Protein AF-B7P758-F1 (afdb_monomer_lite)

Secondary structure (DSSP, 8-state):
--TT-PPPHHHHHHHHHHHHHHHHHTT--TT-EEEE---SSHHHHHHHHHHHHHTPEEEE--TT---

InterPro domains:
  IPR000873 AMP-dependent synthetase/ligase domain [PF00501] (3-66)
  IPR050237 ATP-dependent AMP-binding enzyme [PTHR43767] (1-65)

Sequence (67 aa):
VDDSHAFTRAECLTQMQRYAAGFQAHGIQPGDHLCVYLENSMENYFATFGCVFAGAVIVLAKTSLTE

Organism: Ixodes scapularis (NCBI:txid6945)

Foldseek 3Di:
DPPPDDDDPVRLVVLLCVLLVVCVVVVDAAAAEDEQQDAPDSVSVSNVSNCVVNNYHYDYDYNPDDD

Radius of gyration: 12.5 Å; chains: 1; bounding box: 29×32×30 Å

Structure (mmCIF, N/CA/C/O backbone):
data_AF-B7P758-F1
#
_entry.id   AF-B7P758-F1
#
loop_
_atom_site.group_PDB
_atom_site.id
_atom_site.type_symbol
_atom_site.label_atom_id
_atom_site.label_alt_id
_atom_site.label_comp_id
_atom_site.label_asym_id
_atom_site.label_entity_id
_atom_site.label_seq_id
_atom_site.pdbx_PDB_ins_code
_atom_site.Cartn_x
_atom_site.Cartn_y
_atom_site.Cartn_z
_atom_site.occupancy
_atom_site.B_iso_or_equiv
_atom_site.auth_seq_id
_atom_site.auth_comp_id
_atom_site.auth_asym_id
_atom_site.auth_atom_id
_atom_site.pdbx_PDB_model_num
ATOM 1 N N . VAL A 1 1 ? 8.188 -11.088 -12.346 1.00 51.91 1 VAL A N 1
ATOM 2 C CA . VAL A 1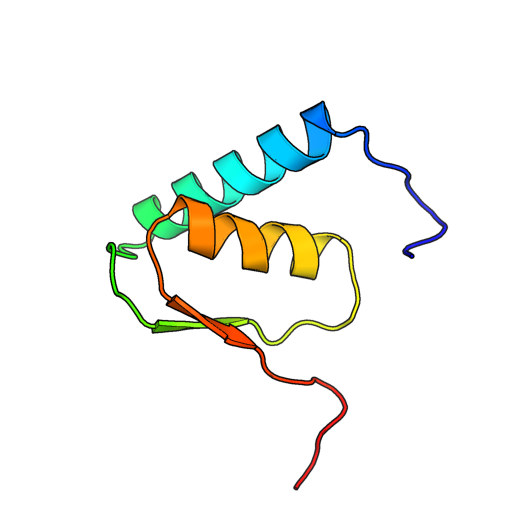 1 ? 8.747 -9.724 -12.248 1.00 51.91 1 VAL A CA 1
ATOM 3 C C . VAL A 1 1 ? 8.272 -9.035 -13.501 1.00 51.91 1 VAL A C 1
ATOM 5 O O . VAL A 1 1 ? 8.323 -9.674 -14.541 1.00 51.91 1 VAL A O 1
ATOM 8 N N . ASP A 1 2 ? 7.667 -7.858 -13.389 1.00 58.62 2 ASP A N 1
ATOM 9 C CA . ASP A 1 2 ? 7.278 -7.102 -14.578 1.00 58.62 2 ASP A CA 1
ATOM 10 C C . ASP A 1 2 ? 8.572 -6.724 -15.316 1.00 58.62 2 ASP A C 1
ATOM 12 O O . ASP A 1 2 ? 9.374 -5.943 -14.806 1.00 58.62 2 ASP A O 1
ATOM 16 N N . ASP A 1 3 ? 8.850 -7.383 -16.443 1.00 62.97 3 ASP A N 1
ATOM 17 C CA . ASP A 1 3 ? 10.143 -7.304 -17.141 1.00 62.97 3 ASP A CA 1
ATOM 18 C C . ASP A 1 3 ? 10.367 -5.940 -17.823 1.00 62.97 3 ASP A C 1
ATOM 20 O O . ASP A 1 3 ? 11.435 -5.681 -18.379 1.00 62.97 3 ASP A O 1
ATOM 24 N N . SER A 1 4 ? 9.373 -5.048 -17.777 1.00 69.12 4 SER A N 1
ATOM 25 C CA . SER A 1 4 ? 9.383 -3.768 -18.485 1.00 69.12 4 SER A CA 1
ATOM 26 C C . SER A 1 4 ? 9.946 -2.595 -17.667 1.00 69.12 4 SER A C 1
ATOM 28 O O . SER A 1 4 ? 10.388 -1.602 -18.255 1.00 69.12 4 SER A O 1
ATOM 30 N N . HIS A 1 5 ? 9.987 -2.691 -16.329 1.00 73.94 5 HIS A N 1
ATOM 31 C CA . HIS A 1 5 ? 10.447 -1.590 -15.478 1.00 73.94 5 HIS A CA 1
ATOM 32 C C . HIS A 1 5 ? 11.035 -2.055 -14.137 1.00 73.94 5 HIS A C 1
ATOM 34 O O . HIS A 1 5 ? 10.354 -2.648 -13.301 1.00 73.94 5 HIS A O 1
ATOM 40 N N . ALA A 1 6 ? 12.310 -1.735 -13.900 1.00 85.44 6 ALA A N 1
ATOM 41 C CA . ALA A 1 6 ? 12.967 -1.988 -12.624 1.00 85.44 6 ALA A CA 1
ATOM 42 C C . ALA A 1 6 ? 12.856 -0.757 -11.717 1.00 85.44 6 ALA A C 1
ATOM 44 O O . ALA A 1 6 ? 13.286 0.331 -12.089 1.00 85.44 6 ALA A O 1
ATOM 45 N N . PHE A 1 7 ? 12.332 -0.950 -10.509 1.00 90.06 7 PHE A N 1
ATOM 46 C CA . PHE A 1 7 ? 12.285 0.084 -9.480 1.00 90.06 7 PHE A CA 1
ATOM 47 C C . PHE A 1 7 ? 13.465 -0.058 -8.520 1.00 90.06 7 PHE A C 1
ATOM 49 O O . PHE A 1 7 ? 13.796 -1.152 -8.051 1.00 90.06 7 PHE A O 1
ATOM 56 N N . THR A 1 8 ? 14.076 1.063 -8.160 1.00 94.94 8 THR A N 1
ATOM 57 C CA . THR A 1 8 ? 14.984 1.121 -7.018 1.00 94.94 8 THR A CA 1
ATOM 58 C C . THR A 1 8 ? 14.209 0.950 -5.712 1.00 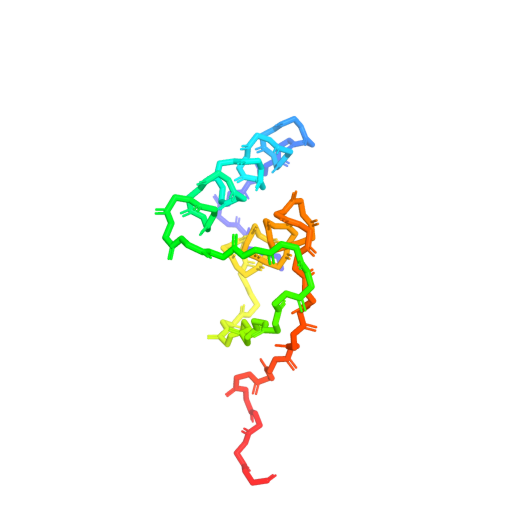94.94 8 THR A C 1
ATOM 60 O O . THR A 1 8 ? 13.008 1.210 -5.612 1.00 94.94 8 THR A O 1
ATOM 63 N N . ARG A 1 9 ? 14.918 0.574 -4.643 1.00 94.50 9 ARG A N 1
ATOM 64 C CA . ARG A 1 9 ? 14.323 0.469 -3.298 1.00 94.50 9 ARG A CA 1
ATOM 65 C C . ARG A 1 9 ? 13.679 1.785 -2.840 1.00 94.50 9 ARG A C 1
ATOM 67 O O . ARG A 1 9 ? 12.640 1.753 -2.188 1.00 94.50 9 ARG A O 1
ATOM 74 N N . ALA A 1 10 ? 14.289 2.921 -3.182 1.00 97.44 10 ALA A N 1
ATOM 75 C CA . ALA A 1 10 ? 13.797 4.247 -2.813 1.00 97.44 10 ALA A CA 1
ATOM 76 C C . ALA A 1 10 ? 12.500 4.612 -3.552 1.00 97.44 10 ALA A C 1
ATOM 78 O O . ALA A 1 10 ? 11.573 5.155 -2.947 1.00 97.44 10 ALA A O 1
ATOM 79 N N . GLU A 1 11 ? 12.406 4.270 -4.837 1.00 96.56 11 GLU A N 1
ATOM 80 C CA . GLU A 1 11 ? 11.185 4.469 -5.620 1.00 96.56 11 GLU A CA 1
ATOM 81 C C . GLU A 1 11 ? 10.060 3.568 -5.115 1.00 96.56 11 GLU A C 1
ATOM 83 O O . GLU A 1 11 ? 8.950 4.055 -4.911 1.00 96.56 11 GLU A O 1
ATOM 88 N N . CYS A 1 12 ? 10.351 2.298 -4.808 1.00 96.19 12 CYS A N 1
ATOM 89 C CA . CYS A 1 12 ? 9.377 1.399 -4.188 1.00 96.19 12 CYS A CA 1
ATOM 90 C C . CYS A 1 12 ? 8.823 1.977 -2.883 1.00 96.19 12 CYS A C 1
ATOM 92 O O . CYS A 1 12 ? 7.608 2.051 -2.714 1.00 96.19 12 CYS A O 1
ATOM 94 N N . LEU A 1 13 ? 9.701 2.429 -1.981 1.00 97.75 13 LEU A N 1
ATOM 95 C CA . LEU A 1 13 ? 9.290 3.027 -0.711 1.00 97.75 13 LEU A CA 1
ATOM 96 C C . LEU A 1 13 ? 8.401 4.259 -0.930 1.00 97.75 13 LEU A C 1
ATOM 98 O O . LEU A 1 13 ? 7.357 4.391 -0.295 1.00 97.75 13 LEU A O 1
ATOM 102 N N . THR A 1 14 ? 8.790 5.127 -1.864 1.00 98.19 14 THR A N 1
ATOM 103 C CA . THR A 1 14 ? 8.030 6.337 -2.202 1.00 98.19 14 THR A CA 1
ATOM 104 C C . THR A 1 14 ? 6.638 5.990 -2.731 1.00 98.19 14 THR A C 1
ATOM 106 O O . THR A 1 14 ? 5.655 6.619 -2.339 1.00 98.19 14 THR A O 1
ATOM 109 N N . GLN A 1 15 ? 6.524 4.977 -3.595 1.00 97.81 15 GLN A N 1
ATOM 110 C CA . GLN A 1 15 ? 5.227 4.553 -4.121 1.00 97.81 15 GLN A CA 1
ATOM 111 C C . GLN A 1 15 ? 4.341 3.943 -3.036 1.00 97.81 15 GLN A C 1
ATOM 113 O O . GLN A 1 15 ? 3.178 4.319 -2.929 1.00 97.81 15 GLN A O 1
ATOM 118 N N . MET A 1 16 ? 4.879 3.088 -2.166 1.00 98.06 16 MET A N 1
ATOM 119 C CA . MET A 1 16 ? 4.111 2.527 -1.046 1.00 98.06 16 MET A CA 1
ATOM 120 C C . MET A 1 16 ? 3.565 3.615 -0.117 1.00 98.06 16 MET A C 1
ATOM 122 O O . MET A 1 16 ? 2.403 3.566 0.276 1.00 98.06 16 MET A O 1
ATOM 126 N N . GLN A 1 17 ? 4.375 4.631 0.196 1.00 98.44 17 GLN A N 1
ATOM 127 C CA . GLN A 1 17 ? 3.946 5.768 1.014 1.00 98.44 17 GLN A CA 1
ATOM 128 C C . GLN A 1 17 ? 2.849 6.592 0.328 1.00 98.44 17 GLN A C 1
ATOM 130 O O . GLN A 1 17 ? 1.902 7.023 0.984 1.00 98.44 17 GLN A O 1
ATOM 135 N N . ARG A 1 18 ? 2.938 6.783 -0.995 1.00 98.50 18 ARG A N 1
ATOM 136 C CA . ARG A 1 18 ? 1.889 7.454 -1.779 1.00 98.50 18 ARG A CA 1
ATOM 137 C C . ARG A 1 18 ? 0.572 6.688 -1.755 1.00 98.50 18 ARG A C 1
ATOM 139 O O . ARG A 1 18 ? -0.469 7.304 -1.544 1.00 98.50 18 ARG A O 1
ATOM 146 N N . TYR A 1 19 ? 0.615 5.368 -1.930 1.00 98.00 19 TYR A N 1
ATOM 147 C CA . TYR A 1 19 ? -0.570 4.518 -1.816 1.00 98.00 19 TYR A CA 1
ATOM 148 C C . TYR A 1 19 ? -1.177 4.606 -0.414 1.00 98.00 19 TYR A C 1
ATOM 150 O O . TYR A 1 19 ? -2.373 4.842 -0.296 1.00 98.00 19 TYR A O 1
ATOM 158 N N . ALA A 1 20 ? -0.358 4.516 0.638 1.00 98.31 20 ALA A N 1
ATOM 159 C CA . ALA A 1 20 ? -0.817 4.646 2.020 1.00 98.31 20 ALA A CA 1
ATOM 160 C C . ALA A 1 20 ? -1.531 5.981 2.285 1.00 98.31 20 ALA A C 1
ATOM 162 O O . ALA A 1 20 ? -2.632 5.995 2.833 1.00 98.31 20 ALA A O 1
ATOM 163 N N . ALA A 1 21 ? -0.944 7.097 1.838 1.00 98.44 21 ALA A N 1
ATOM 164 C CA . ALA A 1 21 ? -1.563 8.415 1.953 1.00 98.44 21 ALA A CA 1
ATOM 165 C C . ALA A 1 21 ? -2.884 8.498 1.168 1.00 98.44 21 ALA A C 1
ATOM 167 O O . ALA A 1 21 ? -3.863 9.056 1.658 1.00 98.44 21 ALA A O 1
ATOM 168 N N . GLY A 1 22 ? -2.932 7.906 -0.030 1.00 98.12 22 GLY A N 1
ATOM 169 C CA . GLY A 1 22 ? -4.154 7.792 -0.824 1.00 98.12 22 GLY A CA 1
ATOM 170 C C . GLY A 1 22 ? -5.238 6.991 -0.104 1.00 98.12 22 GLY A C 1
ATOM 171 O O . GLY A 1 22 ? -6.375 7.446 -0.023 1.00 98.12 22 GLY A O 1
ATOM 172 N N . PHE A 1 23 ? -4.891 5.843 0.473 1.00 97.50 23 PHE A N 1
ATOM 173 C CA . PHE A 1 23 ? -5.803 5.013 1.255 1.00 97.50 23 PHE A CA 1
ATOM 174 C C . PHE A 1 23 ? -6.384 5.770 2.448 1.00 97.50 23 PHE A C 1
ATOM 176 O O . PHE A 1 23 ? -7.604 5.835 2.602 1.00 97.50 23 PHE A O 1
ATOM 183 N N . GLN A 1 24 ? -5.530 6.420 3.235 1.00 98.00 24 GLN A N 1
ATOM 184 C CA . GLN A 1 24 ? -5.952 7.230 4.377 1.00 98.00 24 GLN A CA 1
ATOM 185 C C . GLN A 1 24 ? -6.848 8.401 3.954 1.00 98.00 24 GLN A C 1
ATOM 187 O O . GLN A 1 24 ? -7.853 8.676 4.607 1.00 98.00 24 GLN A O 1
ATOM 192 N N . ALA A 1 25 ? -6.548 9.052 2.825 1.00 98.38 25 ALA A N 1
ATOM 193 C CA . ALA A 1 25 ? -7.394 10.107 2.266 1.00 98.38 25 ALA A CA 1
ATOM 194 C C . ALA A 1 25 ? -8.786 9.602 1.842 1.00 98.38 25 ALA A C 1
ATOM 196 O O . ALA A 1 25 ? -9.742 10.374 1.856 1.00 98.38 25 ALA A O 1
ATOM 197 N N . HIS A 1 26 ? -8.917 8.312 1.516 1.00 97.50 26 HIS A N 1
ATOM 198 C CA . HIS A 1 26 ? -10.197 7.652 1.236 1.00 97.50 26 HIS A CA 1
ATOM 199 C C . HIS A 1 26 ? -10.872 7.080 2.493 1.00 97.50 26 HIS A C 1
ATOM 201 O O . HIS A 1 26 ? -11.865 6.363 2.390 1.00 97.50 26 HIS A O 1
ATOM 207 N N . GLY A 1 27 ? -10.369 7.417 3.682 1.00 97.69 27 GLY A N 1
ATOM 208 C CA . GLY A 1 27 ? -10.997 7.084 4.956 1.00 97.69 27 GLY A CA 1
ATOM 209 C C . GLY A 1 27 ? -10.521 5.780 5.584 1.00 97.69 27 GLY A C 1
ATOM 210 O O . GLY A 1 27 ? -10.985 5.473 6.677 1.00 97.69 27 GLY A O 1
ATOM 211 N N . ILE A 1 28 ? -9.580 5.062 4.962 1.00 97.62 28 ILE A N 1
ATOM 212 C CA . ILE A 1 28 ? -8.991 3.851 5.544 1.00 97.62 28 ILE A CA 1
ATOM 213 C C . ILE A 1 28 ? -8.287 4.209 6.852 1.00 97.62 28 ILE A C 1
ATOM 215 O O . ILE A 1 28 ? -7.417 5.083 6.887 1.00 97.62 28 ILE A O 1
ATOM 219 N N . GLN A 1 29 ? -8.661 3.507 7.914 1.00 97.12 29 GLN A N 1
ATOM 220 C CA . GLN A 1 29 ? -8.106 3.658 9.248 1.00 97.12 29 GLN A CA 1
ATOM 221 C C . GLN A 1 29 ? -7.197 2.479 9.616 1.00 97.12 29 GLN A C 1
ATOM 223 O O . GLN A 1 29 ? -7.328 1.377 9.072 1.00 97.12 29 GLN A O 1
ATOM 228 N N . PRO A 1 30 ? -6.276 2.674 10.577 1.00 98.12 30 PRO A N 1
ATOM 229 C CA . PRO A 1 30 ? -5.526 1.569 11.148 1.00 98.12 30 PRO A CA 1
ATOM 230 C C . PRO A 1 30 ? -6.452 0.475 11.693 1.00 98.12 30 PRO A C 1
ATOM 232 O O . PRO A 1 30 ? -7.389 0.758 12.438 1.00 98.12 30 PRO A O 1
ATOM 235 N N . GLY A 1 31 ? -6.162 -0.777 11.344 1.00 97.25 31 GLY A N 1
ATOM 236 C CA . GLY A 1 31 ? -6.978 -1.939 11.699 1.00 97.25 31 GLY A CA 1
ATOM 237 C C . GLY A 1 31 ? -8.079 -2.298 10.697 1.00 97.25 31 GLY A C 1
ATOM 238 O O . GLY A 1 31 ? -8.630 -3.391 10.813 1.00 97.25 31 GLY A O 1
ATOM 239 N N . ASP A 1 32 ? -8.370 -1.459 9.697 1.00 97.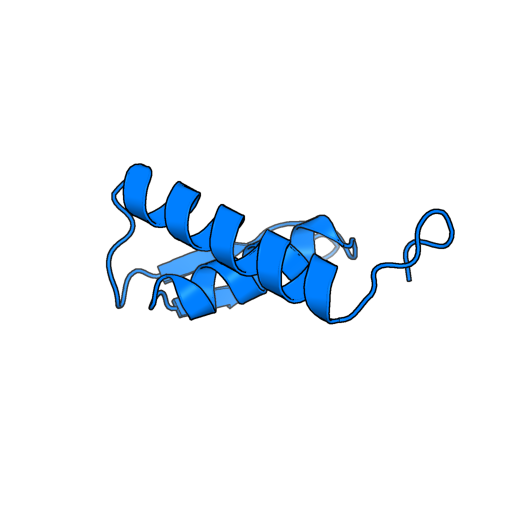81 32 ASP A N 1
ATOM 240 C CA . ASP A 1 32 ? -9.324 -1.814 8.640 1.00 97.81 32 ASP A CA 1
ATOM 241 C C . ASP A 1 32 ? -8.819 -2.998 7.810 1.00 97.81 32 ASP A C 1
ATOM 243 O O . ASP A 1 32 ? -7.627 -3.122 7.534 1.00 97.81 32 ASP A O 1
ATOM 247 N N . HIS A 1 33 ? -9.734 -3.867 7.378 1.00 96.44 33 HIS A N 1
ATOM 248 C CA . HIS A 1 33 ? -9.411 -5.022 6.543 1.00 96.44 33 HIS A CA 1
ATOM 249 C C . HIS A 1 33 ? -9.638 -4.697 5.065 1.00 96.44 33 HIS A C 1
ATOM 251 O O . HIS A 1 33 ? -10.760 -4.419 4.644 1.00 96.44 33 HIS A O 1
ATOM 257 N N . LEU A 1 34 ? -8.575 -4.776 4.266 1.00 92.94 34 LEU A N 1
ATOM 258 C CA . LEU A 1 34 ? -8.583 -4.436 2.845 1.00 92.94 34 LEU A CA 1
ATOM 259 C C . LEU A 1 34 ? -8.270 -5.658 1.997 1.00 92.94 34 LEU A C 1
ATOM 261 O O . LEU A 1 34 ? -7.225 -6.286 2.156 1.00 92.94 34 LEU A O 1
ATOM 265 N N . CYS A 1 35 ? -9.160 -5.967 1.057 1.00 92.88 35 CYS A N 1
ATOM 266 C CA . CYS A 1 35 ? -8.889 -6.968 0.037 1.00 92.88 35 CYS A CA 1
ATOM 267 C C . CYS A 1 35 ? -8.078 -6.342 -1.100 1.00 92.88 35 CYS A C 1
ATOM 269 O O . CYS A 1 35 ? -8.536 -5.392 -1.735 1.00 92.88 35 CYS A O 1
ATOM 271 N N . VAL A 1 36 ? -6.897 -6.896 -1.376 1.00 91.25 36 VAL A N 1
ATOM 272 C CA . VAL A 1 36 ? -6.121 -6.557 -2.575 1.00 91.25 36 VAL A CA 1
ATOM 273 C C . VAL A 1 36 ? -6.291 -7.701 -3.568 1.00 91.25 36 VAL A C 1
ATOM 275 O O . VAL A 1 36 ? -5.746 -8.789 -3.384 1.00 91.25 36 VAL A O 1
AT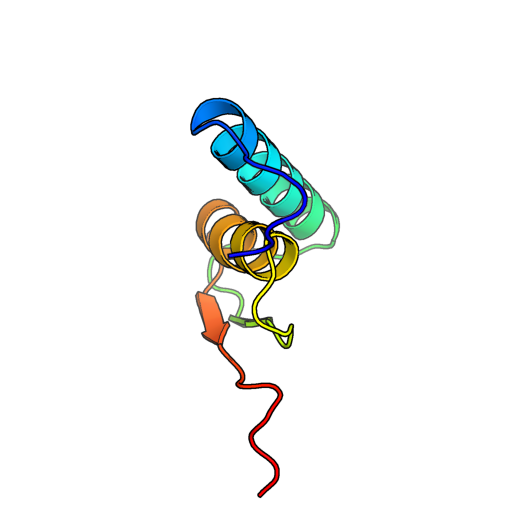OM 278 N N . TYR A 1 37 ? -7.090 -7.447 -4.605 1.00 91.81 37 TYR A N 1
ATOM 279 C CA . TYR A 1 37 ? -7.385 -8.387 -5.685 1.00 91.81 37 TYR A CA 1
ATOM 280 C C . TYR A 1 37 ? -6.776 -7.869 -6.987 1.00 91.81 37 TYR A C 1
ATOM 282 O O . TYR A 1 37 ? -7.444 -7.264 -7.822 1.00 91.81 37 TYR A O 1
ATOM 290 N N . LEU A 1 38 ? -5.466 -8.053 -7.111 1.00 89.19 38 LEU A N 1
ATOM 291 C CA . LEU A 1 38 ? -4.685 -7.680 -8.283 1.00 89.19 38 LEU A CA 1
ATOM 292 C C . LEU A 1 38 ? -3.806 -8.859 -8.686 1.00 89.19 38 LEU A C 1
ATOM 294 O O . LEU A 1 38 ? -3.400 -9.670 -7.851 1.00 89.19 38 LEU A O 1
ATOM 298 N N . GLU A 1 39 ? -3.524 -8.963 -9.980 1.00 90.25 39 GLU A N 1
ATOM 299 C CA . GLU A 1 39 ? -2.592 -9.962 -10.489 1.00 90.25 39 GLU A CA 1
ATOM 300 C C . GLU A 1 39 ? -1.160 -9.712 -9.985 1.00 90.25 39 GLU A C 1
ATOM 302 O O . GLU A 1 39 ? -0.876 -8.764 -9.249 1.00 90.25 39 GLU A O 1
ATOM 307 N N . ASN A 1 40 ? -0.227 -10.592 -10.338 1.00 89.50 40 ASN A N 1
ATOM 308 C CA . ASN A 1 40 ? 1.170 -10.419 -9.950 1.00 89.50 40 ASN A CA 1
ATOM 309 C C . ASN A 1 40 ? 1.809 -9.266 -10.743 1.00 89.50 40 ASN A C 1
ATOM 311 O O . ASN A 1 40 ? 2.420 -9.502 -11.783 1.00 89.50 40 ASN A O 1
ATOM 315 N N . SER A 1 41 ? 1.705 -8.044 -10.221 1.00 90.31 41 SER A N 1
ATOM 316 C CA . SER A 1 41 ? 2.287 -6.827 -10.796 1.00 90.31 41 SER A CA 1
ATOM 317 C C . SER A 1 41 ? 2.983 -5.956 -9.739 1.00 90.31 41 SER A C 1
ATOM 319 O O . SER A 1 41 ? 2.894 -6.213 -8.531 1.00 90.31 41 SER A O 1
ATOM 321 N N . MET A 1 42 ? 3.684 -4.906 -10.182 1.00 91.88 42 MET A N 1
ATOM 322 C CA . MET A 1 42 ? 4.269 -3.914 -9.271 1.00 91.88 42 MET A CA 1
ATOM 323 C C . MET A 1 42 ? 3.195 -3.086 -8.554 1.00 91.88 42 MET A C 1
ATOM 325 O O . MET A 1 42 ? 3.373 -2.733 -7.391 1.00 91.88 42 MET A O 1
ATOM 329 N N . GLU A 1 43 ? 2.049 -2.837 -9.184 1.00 92.50 43 GLU A N 1
ATOM 330 C CA . GLU A 1 43 ? 0.895 -2.184 -8.558 1.00 92.50 43 GLU A CA 1
ATOM 331 C C . GLU A 1 43 ? 0.359 -3.014 -7.397 1.00 92.50 43 GLU A C 1
ATOM 333 O O . GLU A 1 43 ? 0.098 -2.462 -6.331 1.00 92.50 43 GLU A O 1
ATOM 338 N N . ASN A 1 44 ? 0.254 -4.338 -7.556 1.00 93.69 44 ASN A N 1
ATOM 339 C CA . ASN A 1 44 ? -0.136 -5.223 -6.458 1.00 93.69 44 ASN A CA 1
ATOM 340 C C . ASN A 1 44 ? 0.848 -5.125 -5.282 1.00 93.69 44 ASN A C 1
ATOM 342 O O . ASN A 1 44 ? 0.445 -5.026 -4.121 1.00 93.69 44 ASN A O 1
ATOM 346 N N . TYR A 1 45 ? 2.147 -5.075 -5.581 1.00 94.06 45 TYR A N 1
ATOM 347 C CA . TYR A 1 45 ? 3.183 -4.872 -4.573 1.00 94.06 45 TYR A CA 1
ATOM 348 C C . TYR A 1 45 ? 3.019 -3.521 -3.851 1.00 94.06 45 TYR A C 1
ATOM 350 O O . TYR A 1 45 ? 2.990 -3.480 -2.620 1.00 94.06 45 TYR A O 1
ATOM 358 N N . PHE A 1 46 ? 2.835 -2.419 -4.584 1.00 96.25 46 PHE A N 1
ATOM 359 C CA . PHE A 1 46 ? 2.636 -1.095 -3.987 1.00 96.25 46 PHE A CA 1
ATOM 360 C C . PHE A 1 46 ? 1.331 -0.985 -3.196 1.00 96.25 46 PHE A C 1
ATOM 362 O O . PHE A 1 46 ? 1.347 -0.417 -2.108 1.00 96.25 46 PHE A O 1
ATOM 369 N N . ALA A 1 47 ? 0.231 -1.562 -3.683 1.00 95.94 47 ALA A N 1
ATOM 370 C CA . ALA A 1 47 ? -1.053 -1.576 -2.990 1.00 95.94 47 ALA A CA 1
ATOM 371 C C . ALA A 1 47 ? -0.988 -2.394 -1.695 1.00 95.94 47 ALA A C 1
ATOM 373 O O . ALA A 1 47 ? -1.412 -1.917 -0.642 1.00 95.94 47 ALA A O 1
ATOM 374 N N . THR A 1 48 ? -0.389 -3.5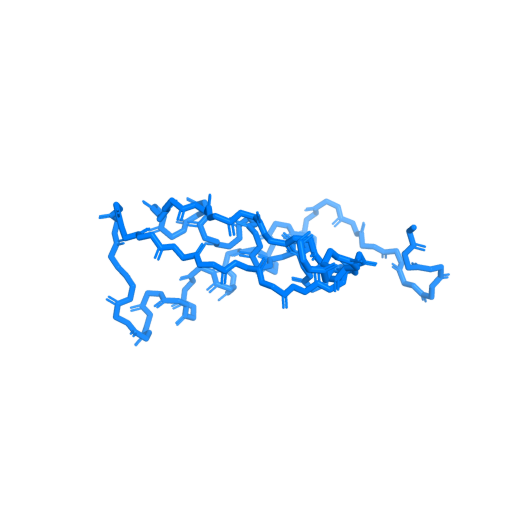87 -1.745 1.00 96.19 48 THR A N 1
ATOM 375 C CA . THR A 1 48 ? -0.217 -4.457 -0.574 1.00 96.19 48 THR A CA 1
ATOM 376 C C . THR A 1 48 ? 0.583 -3.747 0.512 1.00 96.19 48 THR A C 1
ATOM 378 O O . THR A 1 48 ? 0.113 -3.599 1.637 1.00 96.19 48 THR A O 1
ATOM 381 N N . PHE A 1 49 ? 1.775 -3.239 0.191 1.00 97.12 49 PHE A N 1
ATOM 382 C CA . PHE A 1 49 ? 2.587 -2.554 1.196 1.00 97.12 49 PHE A CA 1
ATOM 383 C C . PHE A 1 49 ? 2.022 -1.182 1.569 1.00 97.12 49 PHE A C 1
ATOM 385 O O . PHE A 1 49 ? 2.130 -0.787 2.724 1.00 97.12 49 PHE A O 1
ATOM 392 N N . GLY A 1 50 ? 1.347 -0.489 0.654 1.00 97.62 50 GLY A N 1
ATOM 393 C CA . GLY A 1 50 ? 0.607 0.733 0.959 1.00 97.62 50 GLY A CA 1
ATOM 394 C C . GLY A 1 50 ? -0.441 0.520 2.052 1.00 97.62 50 GLY A C 1
ATOM 395 O O . GLY A 1 50 ? -0.563 1.355 2.943 1.00 97.62 50 GLY A O 1
ATOM 396 N N . CYS A 1 51 ? -1.131 -0.625 2.063 1.00 97.31 51 CYS A N 1
ATOM 397 C CA . CYS A 1 51 ? -2.049 -0.976 3.148 1.00 97.31 51 CYS A CA 1
ATOM 398 C C . CYS A 1 51 ? -1.302 -1.169 4.479 1.00 97.31 51 CYS A C 1
ATOM 400 O O . CYS A 1 51 ? -1.749 -0.654 5.502 1.00 97.31 51 CYS A O 1
ATOM 402 N N . VAL A 1 52 ? -0.133 -1.833 4.464 1.00 96.88 52 VAL A N 1
ATOM 403 C CA . VAL A 1 52 ? 0.717 -1.985 5.664 1.00 96.88 52 VAL A CA 1
ATOM 404 C C . VAL A 1 52 ? 1.114 -0.613 6.214 1.00 96.88 52 VAL A C 1
ATOM 406 O O . VAL A 1 52 ? 0.968 -0.358 7.406 1.00 96.88 52 VAL A O 1
ATOM 409 N N . PHE A 1 53 ? 1.584 0.291 5.350 1.00 97.75 53 PHE A N 1
ATOM 410 C CA . PHE A 1 53 ? 1.975 1.648 5.738 1.00 97.75 53 PHE A CA 1
ATOM 411 C C . PHE A 1 53 ? 0.789 2.502 6.204 1.00 97.75 53 PHE A C 1
ATOM 413 O O . PHE A 1 53 ? 0.972 3.374 7.051 1.00 97.75 53 PHE A O 1
ATOM 420 N N . ALA A 1 54 ? -0.421 2.240 5.704 1.00 97.88 54 AL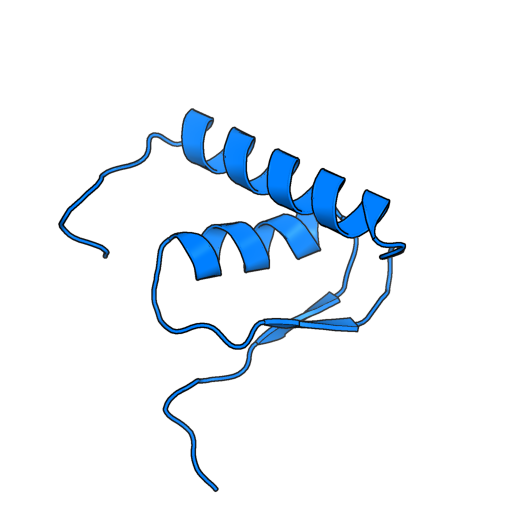A A N 1
ATOM 421 C CA . ALA A 1 54 ? -1.640 2.880 6.191 1.00 97.88 54 ALA A CA 1
ATOM 422 C C . ALA A 1 54 ? -2.068 2.379 7.587 1.00 97.88 54 ALA A C 1
ATOM 424 O O . ALA A 1 54 ? -2.925 3.001 8.212 1.00 97.88 54 ALA A O 1
ATOM 425 N N . GLY A 1 55 ? -1.465 1.292 8.088 1.00 97.81 55 GLY A N 1
ATOM 426 C CA . GLY A 1 55 ? -1.828 0.633 9.346 1.00 97.81 55 GLY A CA 1
ATOM 427 C C . GLY A 1 55 ? -2.984 -0.362 9.211 1.00 97.81 55 GLY A C 1
ATOM 428 O O . GLY A 1 55 ? -3.513 -0.823 10.221 1.00 97.81 55 GLY A O 1
ATOM 429 N N . ALA A 1 56 ? -3.393 -0.679 7.985 1.00 97.88 56 ALA A N 1
ATOM 430 C CA . ALA A 1 56 ? -4.491 -1.586 7.693 1.00 97.88 56 ALA A CA 1
ATOM 431 C C . ALA A 1 56 ? -4.029 -3.055 7.639 1.00 97.88 56 ALA A C 1
ATOM 433 O O . ALA A 1 56 ? -2.839 -3.367 7.537 1.00 97.88 56 ALA A O 1
ATOM 434 N N . VAL A 1 57 ? -4.993 -3.970 7.682 1.00 97.25 57 VAL A N 1
ATOM 435 C CA . VAL A 1 57 ? -4.803 -5.417 7.554 1.00 97.25 57 VAL A CA 1
ATOM 436 C C . VAL A 1 57 ? -5.115 -5.835 6.121 1.00 97.25 57 VAL A C 1
ATOM 438 O O . VAL A 1 57 ? -6.213 -5.600 5.622 1.00 97.25 57 VAL A O 1
ATOM 441 N N . ILE A 1 58 ? -4.168 -6.487 5.448 1.00 95.81 58 ILE A N 1
ATOM 442 C CA . ILE A 1 58 ? -4.376 -6.952 4.071 1.00 95.81 58 ILE A CA 1
ATOM 443 C C . ILE A 1 58 ? -4.960 -8.357 4.061 1.00 95.81 58 ILE A C 1
ATOM 445 O O . ILE A 1 58 ? -4.435 -9.270 4.697 1.00 95.81 58 ILE A O 1
ATOM 449 N N . VAL A 1 59 ? -5.994 -8.540 3.249 1.00 94.50 59 VAL A N 1
ATOM 450 C CA . VAL A 1 59 ? -6.515 -9.834 2.821 1.00 94.50 59 VAL A CA 1
ATOM 451 C C . VAL A 1 59 ? -6.073 -10.043 1.374 1.00 94.50 59 VAL A C 1
ATOM 453 O O . VAL A 1 59 ? -6.579 -9.400 0.455 1.00 94.50 59 VAL A O 1
ATOM 456 N N . LEU A 1 60 ? -5.082 -10.910 1.170 1.00 90.44 60 LEU A N 1
ATOM 457 C CA . LEU A 1 60 ? -4.590 -11.228 -0.170 1.00 90.44 60 LEU A CA 1
ATOM 458 C C . LEU A 1 60 ? -5.557 -12.187 -0.862 1.00 90.44 60 LEU A C 1
ATOM 460 O O . LEU A 1 60 ? -5.850 -13.262 -0.335 1.00 90.44 60 LEU A O 1
ATOM 464 N N . ALA A 1 61 ? -6.007 -11.817 -2.058 1.00 88.94 61 ALA A N 1
ATOM 465 C CA . ALA A 1 61 ? -6.890 -12.639 -2.868 1.00 88.94 61 ALA A CA 1
ATOM 466 C C . ALA A 1 61 ? -6.203 -13.016 -4.185 1.00 88.94 61 ALA A C 1
ATOM 468 O O . ALA A 1 61 ? -5.683 -12.171 -4.912 1.00 88.94 61 ALA A O 1
ATOM 469 N N . LYS A 1 62 ? -6.179 -14.317 -4.487 1.00 86.62 62 LYS A N 1
ATOM 470 C CA . LYS A 1 62 ? -5.520 -14.843 -5.682 1.00 86.62 62 LYS A CA 1
ATOM 471 C C . LYS A 1 62 ? -6.442 -14.677 -6.886 1.00 86.62 62 LYS A C 1
ATOM 473 O O . LYS A 1 62 ? -7.507 -15.283 -6.925 1.00 86.62 62 LYS A O 1
ATOM 478 N N . THR A 1 63 ? -6.019 -13.904 -7.883 1.00 86.56 63 THR A N 1
ATOM 479 C CA . THR A 1 63 ? -6.853 -13.612 -9.063 1.00 86.56 63 THR A CA 1
ATOM 480 C C . THR A 1 63 ? -7.180 -14.831 -9.914 1.00 86.56 63 THR A C 1
ATOM 482 O O . THR A 1 63 ? -8.229 -14.863 -10.545 1.00 86.56 63 THR A O 1
ATOM 485 N N . SER A 1 64 ? -6.331 -15.861 -9.890 1.00 86.62 64 SER A N 1
ATOM 486 C CA . SER A 1 64 ? -6.553 -17.109 -10.626 1.00 86.62 64 SER A CA 1
ATOM 487 C C . SER A 1 64 ? -7.400 -18.150 -9.894 1.00 86.62 64 SER A C 1
ATOM 489 O O . SER A 1 64 ? -7.624 -19.226 -10.444 1.00 86.62 64 SER A O 1
ATOM 491 N N . LEU A 1 65 ? -7.828 -17.880 -8.658 1.00 81.38 65 LEU A N 1
ATOM 492 C CA . LEU A 1 65 ? -8.676 -18.804 -7.916 1.00 81.38 65 LEU A CA 1
ATOM 493 C C . LEU A 1 65 ? -10.143 -18.512 -8.243 1.00 81.38 65 LEU A C 1
ATOM 495 O O . LEU A 1 65 ? -10.695 -17.501 -7.812 1.00 81.38 65 LEU A O 1
ATOM 499 N N . THR A 1 66 ? -10.750 -19.406 -9.013 1.00 76.38 66 THR A N 1
ATOM 500 C CA . THR A 1 66 ? -12.191 -19.472 -9.251 1.00 76.38 66 THR A CA 1
ATOM 501 C C . THR A 1 66 ? -12.687 -20.770 -8.623 1.00 76.38 66 THR A C 1
ATOM 503 O O . THR A 1 66 ? -12.266 -21.829 -9.085 1.00 76.38 66 THR A O 1
ATOM 506 N N . GLU A 1 67 ? -13.561 -20.650 -7.618 1.00 57.97 67 GLU A N 1
ATOM 507 C CA . GLU A 1 67 ? -14.135 -21.726 -6.774 1.00 57.97 67 GLU A CA 1
ATOM 508 C C . GLU A 1 67 ? -13.270 -22.215 -5.597 1.00 57.97 67 GLU A C 1
ATOM 510 O O . GLU A 1 67 ? -12.113 -22.653 -5.793 1.00 57.97 67 GLU A O 1
#

pLDDT: mean 91.61, std 10.4, range [51.91, 98.5]